Protein AF-A0A7X0NW91-F1 (afdb_monomer)

Solvent-accessible surface area (backbone atoms only — not comparable to full-atom values): 6228 Å² total; per-residue (Å²): 141,63,62,72,61,54,53,50,51,54,49,25,72,73,65,72,36,38,53,53,47,16,53,52,28,37,53,49,14,68,77,66,74,32,66,70,30,38,55,51,14,55,57,27,36,74,70,32,98,46,68,68,62,44,23,54,46,28,34,56,45,14,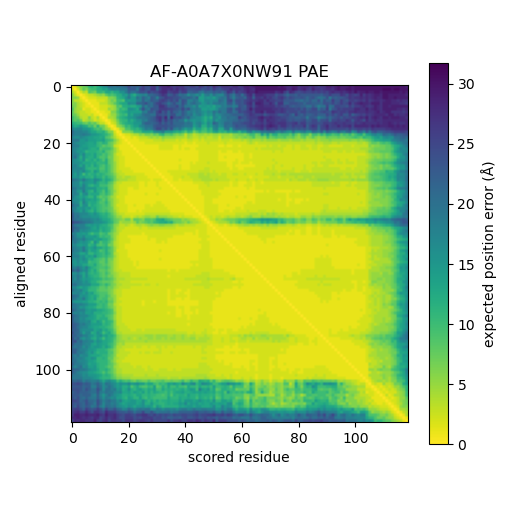53,52,31,37,77,69,70,38,26,79,69,10,40,64,30,14,48,51,15,18,58,44,20,57,76,70,68,37,55,77,56,18,55,51,23,48,53,52,29,48,76,42,43,48,66,62,52,55,50,62,71,68,50,78,78,87,128

Secondary structure (DSSP, 8-state):
--HHHHHHHHHHHHHT-HHHHHHHHHHHHHHTT-HHHHHHHHHHHTTS--HHHHHHHHHHHHHHHHHTT-HHHHHHHHHHHHHHHHHTT-HHHHHHHHHHHHHTTHHHHHHHHHSPPP-

Foldseek 3Di:
DCVVLVVQVVCCVVVVVLLSQLVSLLVCCVVVVDLVSLVSSLVSCVVDPDLLVNLVSLQSNLLSCVVVVVLVVSQVSLVSSLVSCVVVVVVVRNVSSVVSNVSSVVVVVVVVVPDDDDD

Nearest PDB structures (foldseek):
  4g2v-assembly1_A  TM=7.351E-01  e=9.810E-02  Mus musculus
  3ro2-assembly1_A  TM=6.574E-01  e=1.336E-01  Mus musculus
  3sf4-assembly3_C  TM=8.057E-01  e=2.891E-01  Homo sapiens
  4wng-assembly1_A  TM=7.399E-01  e=3.044E-01  Homo sapiens
  5a7d-assembly2_E  TM=6.624E-01  e=4.595E-01  Drosophila melanogaster

Radius of gyration: 16.67 Å; Cα contacts (8 Å, |Δi|>4): 129; chains: 1; bounding box: 36×49×43 Å

Structure (mmCIF, N/CA/C/O backbone):
data_AF-A0A7X0NW91-F1
#
_entry.id   AF-A0A7X0NW91-F1
#
loop_
_atom_site.group_PDB
_atom_site.id
_atom_site.type_symbol
_atom_site.label_atom_id
_atom_site.label_alt_id
_atom_site.label_comp_id
_atom_site.label_asym_id
_atom_site.label_entity_id
_atom_site.label_seq_id
_atom_site.pdbx_PDB_ins_code
_atom_site.Cartn_x
_atom_site.Cartn_y
_atom_site.Cartn_z
_atom_site.occupancy
_atom_site.B_iso_or_equiv
_atom_site.auth_seq_id
_atom_site.auth_comp_id
_atom_site.auth_asym_id
_atom_site.auth_atom_id
_atom_site.pdbx_PDB_model_num
ATOM 1 N N . MET A 1 1 ? 13.940 -25.139 1.581 1.00 46.62 1 MET A N 1
ATOM 2 C CA . MET A 1 1 ? 14.512 -24.064 2.427 1.00 46.62 1 MET A CA 1
ATOM 3 C C . MET A 1 1 ? 13.598 -22.831 2.429 1.00 46.62 1 MET A C 1
ATOM 5 O O . MET A 1 1 ? 13.957 -21.796 1.891 1.00 46.62 1 MET A O 1
ATOM 9 N N . LEU A 1 2 ? 12.407 -22.940 3.031 1.00 55.97 2 LEU A N 1
ATOM 10 C CA . LEU A 1 2 ? 11.484 -21.818 3.313 1.00 55.97 2 LEU A CA 1
ATOM 11 C C . LEU A 1 2 ? 11.192 -21.715 4.829 1.00 55.97 2 LEU A C 1
ATOM 13 O O . LEU A 1 2 ? 10.175 -21.172 5.248 1.00 55.97 2 LEU A O 1
ATOM 17 N N . GLU A 1 3 ? 12.099 -22.249 5.650 1.00 69.00 3 GLU A N 1
ATOM 18 C CA . GLU A 1 3 ? 11.996 -22.338 7.116 1.00 69.00 3 GLU A CA 1
ATOM 19 C C . GLU A 1 3 ? 11.654 -21.004 7.815 1.00 69.00 3 GLU A C 1
ATOM 21 O O . GLU A 1 3 ? 10.736 -20.988 8.633 1.00 69.00 3 GLU A O 1
ATOM 26 N N . PRO A 1 4 ? 12.269 -19.853 7.468 1.00 66.06 4 PRO A N 1
ATOM 27 C CA . PRO A 1 4 ? 12.014 -18.606 8.195 1.00 66.06 4 PRO A CA 1
ATOM 28 C C . PRO A 1 4 ? 10.585 -18.073 8.025 1.00 66.06 4 PRO A C 1
ATOM 30 O O . PRO A 1 4 ? 10.007 -17.531 8.966 1.00 66.06 4 PRO A O 1
ATOM 33 N N . LEU A 1 5 ? 10.000 -18.233 6.830 1.00 66.25 5 LEU A N 1
ATOM 34 C CA . LEU A 1 5 ? 8.641 -17.769 6.546 1.00 66.25 5 LEU A CA 1
ATOM 35 C C . LEU A 1 5 ? 7.603 -18.663 7.229 1.00 66.25 5 LEU A C 1
ATOM 37 O O . LEU A 1 5 ? 6.652 -18.146 7.808 1.00 66.25 5 LEU A O 1
ATOM 41 N N . ALA A 1 6 ? 7.820 -19.981 7.215 1.00 72.25 6 ALA A N 1
ATOM 42 C CA . ALA A 1 6 ? 6.943 -20.940 7.878 1.00 72.25 6 ALA A CA 1
ATOM 43 C C . ALA A 1 6 ? 6.939 -20.753 9.405 1.00 72.25 6 ALA A C 1
ATOM 45 O O . ALA A 1 6 ? 5.878 -20.770 10.028 1.00 72.25 6 ALA A O 1
ATOM 46 N N . LEU A 1 7 ? 8.107 -20.507 10.011 1.00 63.31 7 LEU A N 1
ATOM 47 C CA . LEU A 1 7 ? 8.227 -20.235 11.445 1.00 63.31 7 LEU A CA 1
ATOM 48 C C . LEU A 1 7 ? 7.531 -18.921 11.835 1.00 63.31 7 LEU A C 1
ATOM 50 O O . LEU A 1 7 ? 6.809 -18.877 12.831 1.00 63.31 7 LEU A O 1
ATOM 54 N N . PHE A 1 8 ? 7.697 -17.871 11.022 1.00 62.34 8 PHE A N 1
ATOM 55 C CA . PHE A 1 8 ? 7.006 -16.599 11.219 1.00 62.34 8 PHE A CA 1
ATOM 56 C C . PHE A 1 8 ? 5.487 -16.775 11.124 1.00 62.34 8 PHE A C 1
ATOM 58 O O . PHE A 1 8 ? 4.786 -16.390 12.052 1.00 62.34 8 PHE A O 1
ATOM 65 N N . GLN A 1 9 ? 4.979 -17.422 10.067 1.00 65.19 9 GLN A N 1
ATOM 66 C CA . GLN A 1 9 ? 3.546 -17.695 9.885 1.00 65.19 9 GLN A CA 1
ATOM 67 C C . GLN A 1 9 ? 2.951 -18.447 11.077 1.00 65.19 9 GLN A C 1
ATOM 69 O O . GLN A 1 9 ? 1.959 -18.002 11.652 1.00 65.19 9 GLN A O 1
ATOM 74 N N . ARG A 1 10 ? 3.616 -19.514 11.521 1.00 60.28 10 ARG A N 1
ATOM 75 C CA . ARG A 1 10 ? 3.182 -20.322 12.663 1.00 60.28 10 ARG A CA 1
ATOM 76 C C . ARG A 1 10 ? 3.178 -19.521 13.970 1.00 60.28 10 ARG A C 1
ATOM 78 O O . ARG A 1 10 ? 2.264 -19.670 14.773 1.00 60.28 10 ARG A O 1
ATOM 85 N N . TRP A 1 11 ? 4.142 -18.618 14.165 1.00 59.25 11 TRP A N 1
ATOM 86 C CA . TRP A 1 11 ? 4.123 -17.662 15.276 1.00 59.25 11 TRP A CA 1
ATOM 87 C C . TRP A 1 11 ? 2.953 -16.677 15.162 1.00 59.25 11 TRP A C 1
ATOM 89 O O . TRP A 1 11 ? 2.288 -16.439 16.163 1.00 59.25 11 TRP A O 1
ATOM 99 N N . THR A 1 12 ? 2.633 -16.153 13.971 1.00 57.78 12 THR A N 1
ATOM 100 C CA . THR A 1 12 ? 1.485 -15.241 13.772 1.00 57.78 12 THR A CA 1
ATOM 101 C C . THR A 1 12 ? 0.135 -15.910 14.039 1.00 57.78 12 THR A C 1
ATOM 103 O O . THR A 1 12 ? -0.739 -15.305 14.658 1.00 57.78 12 THR A O 1
ATOM 106 N N . GLU A 1 13 ? -0.012 -17.171 13.624 1.00 57.94 13 GLU A N 1
ATOM 107 C CA . GLU A 1 13 ? -1.216 -17.983 13.822 1.00 57.94 13 GLU A CA 1
ATOM 108 C C . GLU A 1 13 ? -1.419 -18.335 15.301 1.00 57.94 13 GLU A C 1
ATOM 110 O O . GLU A 1 13 ? -2.551 -18.348 15.778 1.00 57.94 13 GLU A O 1
ATOM 115 N N . LEU A 1 14 ? -0.327 -18.559 16.043 1.00 48.56 14 LEU A N 1
ATOM 116 C CA . LEU A 1 14 ? -0.358 -18.902 17.469 1.00 48.56 14 LEU A CA 1
ATOM 117 C C . LEU A 1 14 ? -0.418 -17.683 18.406 1.00 48.56 14 LEU A C 1
ATOM 119 O O . LEU A 1 14 ? -0.906 -17.808 19.525 1.00 48.56 14 LEU A O 1
ATOM 123 N N . SER A 1 15 ? 0.072 -16.513 17.984 1.00 52.69 15 SER A N 1
ATOM 124 C CA . SER A 1 15 ? 0.145 -15.301 18.825 1.00 52.69 15 SER A CA 1
ATOM 125 C C . SER A 1 15 ? -1.074 -14.381 18.715 1.00 52.69 15 SER A C 1
ATOM 127 O O . SER A 1 15 ? -1.137 -13.377 19.421 1.00 52.69 15 SER A O 1
ATOM 129 N N . GLY A 1 16 ? -2.030 -14.669 17.822 1.00 53.66 16 GLY A N 1
ATOM 130 C CA . GLY A 1 16 ? -3.151 -13.758 17.553 1.00 53.66 16 GLY A CA 1
ATOM 131 C C . GLY A 1 16 ? -2.713 -12.414 16.947 1.00 53.66 16 GLY A C 1
ATOM 132 O O . GLY A 1 16 ? -3.492 -11.464 16.893 1.00 53.66 16 GLY A O 1
ATOM 133 N N . ALA A 1 17 ? -1.467 -12.314 16.475 1.00 70.31 17 ALA A N 1
ATOM 134 C CA . ALA A 1 17 ? -0.893 -11.108 15.900 1.00 70.31 17 ALA A CA 1
ATOM 135 C C . ALA A 1 17 ? -1.381 -10.911 14.458 1.00 70.31 17 ALA A C 1
ATOM 137 O O . ALA A 1 17 ? -0.630 -11.102 13.499 1.00 70.31 17 ALA A O 1
ATOM 138 N N . ALA A 1 18 ? -2.643 -10.506 14.284 1.00 72.56 18 ALA A N 1
ATOM 139 C CA . ALA A 1 18 ? -3.227 -10.222 12.969 1.00 72.56 18 ALA A CA 1
ATOM 140 C C . ALA A 1 18 ? -2.363 -9.258 12.122 1.00 72.56 18 ALA A C 1
ATOM 142 O O . ALA A 1 18 ? -2.289 -9.401 10.900 1.00 72.56 18 ALA A O 1
ATOM 143 N N . TRP A 1 19 ? -1.619 -8.353 12.773 1.00 79.56 19 TRP A N 1
ATOM 144 C CA . TRP A 1 19 ? -0.631 -7.481 12.129 1.00 79.56 19 TRP A CA 1
ATOM 145 C C . TRP A 1 19 ? 0.474 -8.261 11.403 1.00 79.56 19 TRP A C 1
ATOM 147 O O . TRP A 1 19 ? 0.840 -7.932 10.276 1.00 79.56 19 TRP A O 1
ATOM 157 N N . ALA A 1 20 ? 0.993 -9.323 12.011 1.00 85.44 20 ALA A N 1
ATOM 158 C CA . ALA A 1 20 ? 2.085 -10.105 11.455 1.00 85.44 20 ALA A CA 1
ATOM 159 C C . ALA A 1 20 ? 1.597 -10.937 10.256 1.00 85.44 20 ALA A C 1
ATOM 161 O O . ALA A 1 20 ? 2.280 -11.018 9.231 1.00 85.44 20 ALA A O 1
ATOM 162 N N . GLY A 1 21 ? 0.362 -11.449 10.330 1.00 89.06 21 GLY A N 1
ATOM 163 C CA . GLY A 1 21 ? -0.315 -12.077 9.195 1.00 89.06 21 GLY A CA 1
ATOM 164 C C . GLY A 1 21 ? -0.503 -11.114 8.015 1.00 89.06 21 GLY A C 1
ATOM 165 O O . GLY A 1 21 ? -0.255 -11.488 6.867 1.00 89.06 21 GLY A O 1
ATOM 166 N N . ALA A 1 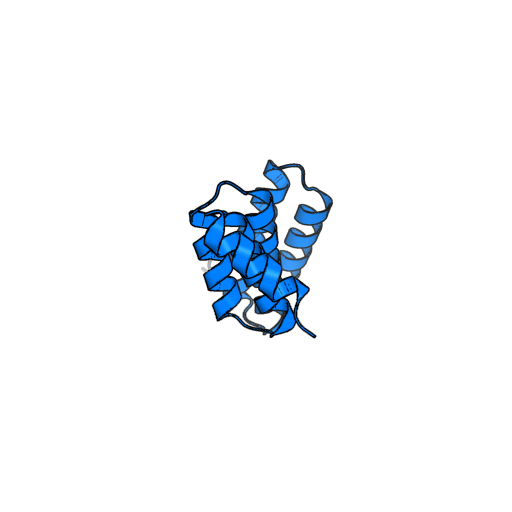22 ? -0.871 -9.855 8.279 1.00 92.25 22 ALA A N 1
ATOM 167 C CA . ALA A 1 22 ? -1.014 -8.835 7.240 1.00 92.25 22 ALA A CA 1
ATOM 168 C C . ALA A 1 22 ? 0.319 -8.548 6.522 1.00 92.25 22 ALA A C 1
ATOM 170 O O . ALA A 1 22 ? 0.374 -8.460 5.291 1.00 92.25 22 ALA A O 1
ATOM 171 N N . LEU A 1 23 ? 1.418 -8.463 7.280 1.00 92.94 23 LEU A N 1
ATOM 172 C CA . LEU A 1 23 ? 2.764 -8.294 6.728 1.00 92.94 23 LEU A CA 1
ATOM 173 C C . LEU A 1 23 ? 3.183 -9.495 5.874 1.00 92.94 23 LEU A C 1
ATOM 175 O O . LEU A 1 23 ? 3.649 -9.296 4.749 1.00 92.94 23 LEU A O 1
ATOM 179 N N . ALA A 1 24 ? 2.985 -10.720 6.373 1.00 92.25 24 ALA A N 1
ATOM 180 C CA . ALA A 1 24 ? 3.290 -11.945 5.635 1.00 92.25 24 ALA A CA 1
ATOM 181 C C . ALA A 1 24 ? 2.512 -12.014 4.313 1.00 92.25 24 ALA A C 1
ATOM 183 O O . ALA A 1 24 ? 3.101 -12.280 3.263 1.00 92.25 24 ALA A O 1
ATOM 184 N N . ALA A 1 25 ? 1.211 -11.710 4.345 1.00 94.56 25 ALA A N 1
ATOM 185 C CA . ALA A 1 25 ? 0.363 -11.689 3.159 1.00 94.56 25 ALA A CA 1
ATOM 186 C C . ALA A 1 25 ? 0.865 -10.675 2.116 1.00 94.56 25 ALA A C 1
ATOM 188 O O . ALA A 1 25 ? 1.004 -11.030 0.945 1.00 94.56 25 ALA A O 1
ATOM 189 N N . ARG A 1 26 ? 1.248 -9.456 2.527 1.00 96.62 26 ARG A N 1
ATOM 190 C CA . ARG A 1 26 ? 1.853 -8.461 1.623 1.00 96.62 26 ARG A CA 1
ATOM 191 C C . ARG A 1 26 ? 3.163 -8.958 1.010 1.00 96.62 26 ARG A C 1
ATOM 193 O O . ARG A 1 26 ? 3.355 -8.825 -0.197 1.00 96.62 26 ARG A O 1
ATOM 200 N N . CYS A 1 27 ? 4.076 -9.504 1.815 1.00 96.19 27 CYS A N 1
ATOM 201 C CA . CYS A 1 27 ? 5.345 -10.036 1.310 1.00 96.19 27 CYS A CA 1
ATOM 202 C C . CYS A 1 27 ? 5.097 -11.138 0.277 1.00 96.19 27 CYS A C 1
ATOM 204 O O . CYS A 1 27 ? 5.684 -11.131 -0.803 1.00 96.19 27 CYS A O 1
ATOM 206 N N . HIS A 1 28 ? 4.160 -12.037 0.566 1.00 94.75 28 HIS A N 1
ATOM 207 C CA . HIS A 1 28 ? 3.780 -13.097 -0.350 1.00 94.75 2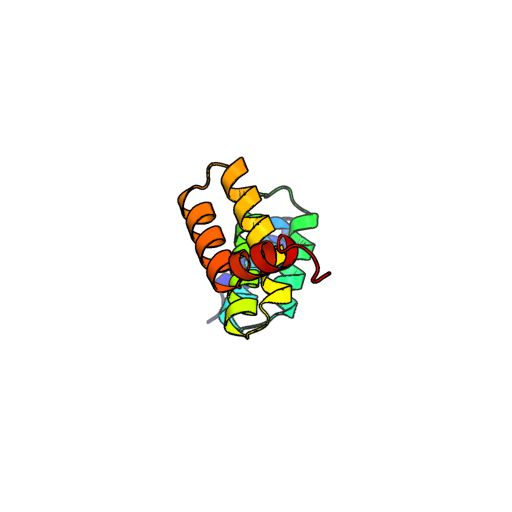8 HIS A CA 1
ATOM 208 C C . HIS A 1 28 ? 3.131 -12.547 -1.635 1.00 94.75 28 HIS A C 1
ATOM 210 O O . HIS A 1 28 ? 3.379 -13.080 -2.718 1.00 94.75 28 HIS A O 1
ATOM 216 N N . ALA A 1 29 ? 2.344 -11.472 -1.551 1.00 96.38 29 ALA A N 1
ATOM 217 C CA . ALA A 1 29 ? 1.793 -10.787 -2.719 1.00 96.38 29 ALA A CA 1
ATOM 218 C C . ALA A 1 29 ? 2.893 -10.222 -3.632 1.00 96.38 29 ALA A C 1
ATOM 220 O O . ALA A 1 29 ? 2.802 -10.355 -4.849 1.00 96.38 29 ALA A O 1
ATOM 221 N N . LEU A 1 30 ? 3.951 -9.646 -3.051 1.00 94.81 30 LEU A N 1
ATOM 222 C CA . LEU A 1 30 ? 5.095 -9.106 -3.792 1.00 94.81 30 LEU A CA 1
ATOM 223 C C . LEU A 1 30 ? 5.947 -10.200 -4.446 1.00 94.81 30 LEU A C 1
ATOM 225 O O . LEU A 1 30 ? 6.336 -10.049 -5.599 1.00 94.81 30 LEU A O 1
ATOM 229 N N . ILE A 1 31 ? 6.224 -11.292 -3.728 1.00 96.94 31 ILE A N 1
ATOM 230 C CA . ILE A 1 31 ? 7.069 -12.391 -4.224 1.00 96.94 31 ILE A CA 1
ATOM 231 C C . ILE A 1 31 ? 6.355 -13.190 -5.318 1.00 96.94 31 ILE A C 1
ATOM 233 O O . ILE A 1 31 ? 6.974 -13.588 -6.300 1.00 96.94 31 ILE A O 1
ATOM 237 N N . HIS A 1 32 ? 5.053 -13.424 -5.152 1.00 95.06 32 HIS A N 1
ATOM 238 C CA . HIS A 1 32 ? 4.272 -14.289 -6.040 1.00 95.06 32 HIS A CA 1
ATOM 239 C C . HIS A 1 32 ? 3.331 -13.517 -6.962 1.00 95.06 32 HIS A C 1
ATOM 241 O O . HIS A 1 32 ? 2.462 -14.118 -7.585 1.00 95.06 32 HIS A O 1
ATOM 247 N N . ASP A 1 33 ? 3.483 -12.194 -7.017 1.00 93.69 33 ASP A N 1
ATOM 248 C CA . ASP A 1 33 ? 2.763 -11.314 -7.933 1.00 93.69 33 ASP A CA 1
ATOM 249 C C . ASP A 1 33 ? 1.226 -11.487 -7.868 1.00 93.69 33 ASP A C 1
ATOM 251 O O . ASP A 1 33 ? 0.527 -11.528 -8.881 1.00 93.69 33 ASP A O 1
ATOM 255 N N . SER A 1 34 ? 0.704 -11.622 -6.643 1.00 95.50 34 SER A N 1
ATOM 256 C CA . SER A 1 34 ? -0.631 -12.158 -6.3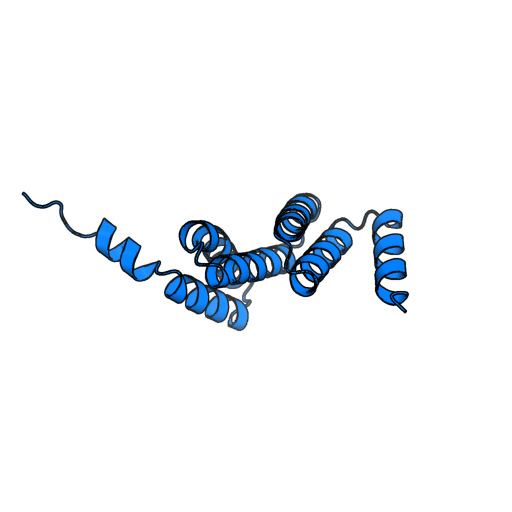44 1.00 95.50 34 SER A CA 1
ATOM 257 C C . SER A 1 34 ? -1.558 -11.106 -5.730 1.00 95.50 34 SER A C 1
ATOM 259 O O . SER A 1 34 ? -1.383 -10.693 -4.585 1.00 95.50 34 SER A O 1
ATOM 261 N N . GLU A 1 35 ? -2.589 -10.718 -6.482 1.00 97.12 35 GLU A N 1
ATOM 262 C CA . GLU A 1 35 ? -3.623 -9.763 -6.055 1.00 97.12 35 GLU A CA 1
ATOM 263 C C . GLU A 1 35 ? -4.400 -10.220 -4.827 1.00 97.12 35 GLU A C 1
ATOM 265 O O . GLU A 1 35 ? -4.564 -9.465 -3.874 1.00 97.12 35 GLU A O 1
ATOM 270 N N . GLU A 1 36 ? -4.832 -11.480 -4.830 1.00 97.56 36 GLU A N 1
ATOM 271 C CA . GLU A 1 36 ? -5.585 -12.087 -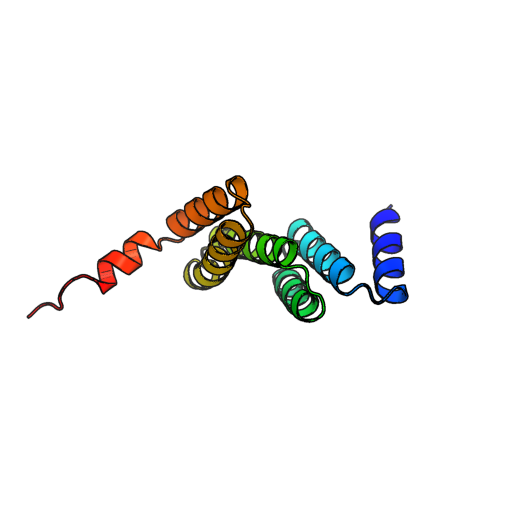3.734 1.00 97.56 36 GLU A CA 1
ATOM 272 C C . GLU A 1 36 ? -4.880 -11.878 -2.388 1.00 97.56 36 GLU A C 1
ATOM 274 O O . GLU A 1 36 ? -5.509 -11.570 -1.376 1.00 97.56 36 GLU A O 1
ATOM 279 N N . ARG A 1 37 ? -3.546 -11.959 -2.383 1.00 97.19 37 ARG A N 1
ATOM 280 C CA . ARG A 1 37 ? -2.747 -11.769 -1.174 1.00 97.19 37 ARG A CA 1
ATOM 281 C C . ARG A 1 37 ? -2.606 -10.313 -0.758 1.00 97.19 37 ARG A C 1
ATOM 283 O O . ARG A 1 37 ? -2.501 -10.055 0.440 1.00 97.19 37 ARG A O 1
ATOM 290 N N . PHE A 1 38 ? -2.663 -9.364 -1.692 1.00 97.81 38 PHE A N 1
ATOM 291 C CA . PHE A 1 38 ? -2.817 -7.954 -1.333 1.00 97.81 38 PHE A CA 1
ATOM 292 C C . PHE A 1 38 ? -4.164 -7.708 -0.660 1.00 97.81 38 PHE A C 1
ATOM 294 O O . PHE A 1 38 ? -4.199 -7.100 0.408 1.00 97.81 38 PHE A O 1
ATOM 301 N N . THR A 1 39 ? -5.254 -8.229 -1.225 1.00 97.00 39 THR A N 1
ATOM 302 C CA . THR A 1 39 ? -6.592 -8.108 -0.630 1.00 97.00 39 THR A CA 1
ATOM 303 C C . THR A 1 39 ? -6.630 -8.742 0.758 1.00 97.00 39 THR A C 1
ATOM 305 O O . THR A 1 39 ? -7.044 -8.095 1.719 1.00 97.00 39 THR A O 1
ATOM 308 N N . ARG A 1 40 ? -6.066 -9.948 0.911 1.00 95.38 40 ARG A N 1
ATOM 309 C CA . ARG A 1 40 ? -5.950 -10.616 2.213 1.00 95.38 40 ARG A CA 1
ATOM 310 C C . ARG A 1 40 ? -5.147 -9.798 3.224 1.00 95.38 40 ARG A C 1
ATOM 312 O O . ARG A 1 40 ? -5.546 -9.716 4.382 1.00 95.38 40 ARG A O 1
ATOM 319 N N . ALA A 1 41 ? -4.033 -9.194 2.808 1.00 95.25 41 ALA A N 1
ATOM 320 C CA . ALA A 1 41 ? -3.245 -8.323 3.676 1.00 95.25 41 ALA A CA 1
ATOM 321 C C . ALA A 1 41 ? -4.065 -7.118 4.161 1.00 95.25 41 ALA A C 1
ATOM 323 O O . ALA A 1 41 ? -4.027 -6.788 5.343 1.00 95.25 41 ALA A O 1
ATOM 324 N N . LEU A 1 42 ? -4.836 -6.486 3.269 1.00 95.62 42 LEU A N 1
ATOM 325 C CA . LEU A 1 42 ? -5.708 -5.363 3.619 1.00 95.62 42 LEU A CA 1
ATOM 326 C C . LEU A 1 42 ? -6.837 -5.766 4.571 1.00 95.62 42 LEU A C 1
ATOM 328 O O . LEU A 1 42 ? -7.149 -5.004 5.483 1.00 95.62 42 LEU A O 1
ATOM 332 N N . ASP A 1 43 ? -7.418 -6.952 4.404 1.00 93.94 43 ASP A N 1
ATOM 333 C CA . ASP A 1 43 ? -8.432 -7.456 5.332 1.00 93.94 43 ASP A CA 1
ATOM 334 C C . ASP A 1 43 ? -7.854 -7.743 6.718 1.00 93.94 43 ASP A C 1
ATOM 336 O O . ASP A 1 43 ? -8.482 -7.420 7.722 1.00 93.94 43 ASP A O 1
ATOM 340 N N . LEU A 1 44 ? -6.638 -8.287 6.790 1.00 92.12 44 LEU A N 1
ATOM 341 C CA . LEU A 1 44 ? -5.956 -8.534 8.061 1.00 92.12 44 LEU A CA 1
ATOM 342 C C . LEU A 1 44 ? -5.577 -7.236 8.786 1.00 92.12 44 LEU A C 1
ATOM 344 O O . LEU A 1 44 ? -5.670 -7.182 10.010 1.00 92.12 44 LEU A O 1
ATOM 348 N N . HIS A 1 45 ? -5.233 -6.169 8.057 1.00 91.75 45 HIS A N 1
ATOM 349 C CA . HIS A 1 45 ? -5.002 -4.845 8.656 1.00 91.75 45 HIS A CA 1
ATOM 350 C C . HIS A 1 45 ? -6.250 -4.253 9.318 1.00 91.75 45 HIS A C 1
ATOM 352 O O . HIS A 1 45 ? -6.113 -3.452 10.231 1.00 91.75 45 HIS A O 1
ATOM 358 N N . LYS A 1 46 ? -7.468 -4.660 8.934 1.00 89.12 46 LYS A N 1
ATOM 359 C CA . LYS A 1 46 ? -8.695 -4.218 9.630 1.00 89.12 46 LYS A CA 1
ATOM 360 C C . LYS A 1 46 ? -8.801 -4.781 11.049 1.00 89.12 46 LYS A C 1
ATOM 362 O O . LYS A 1 46 ? -9.580 -4.273 11.845 1.00 89.12 46 LYS A O 1
ATOM 367 N N . LEU A 1 47 ? -8.047 -5.838 11.346 1.00 86.06 47 LEU A N 1
ATOM 368 C CA . LEU A 1 47 ? -8.074 -6.540 12.626 1.00 86.06 47 LEU A CA 1
ATOM 369 C C . LEU A 1 47 ? -6.957 -6.079 13.578 1.00 86.06 47 LEU A C 1
ATOM 371 O O . LEU A 1 47 ? -6.866 -6.598 14.687 1.00 86.06 47 LEU A O 1
ATOM 375 N N . ALA A 1 48 ? -6.092 -5.144 13.164 1.00 76.88 48 ALA A N 1
ATOM 376 C CA . ALA A 1 48 ? -4.988 -4.646 13.981 1.00 76.88 48 ALA A CA 1
ATOM 377 C C . ALA A 1 48 ? -4.706 -3.157 13.728 1.00 76.88 48 ALA A C 1
ATOM 379 O O . ALA A 1 48 ? -4.562 -2.725 12.587 1.00 76.88 48 ALA A O 1
ATOM 380 N N . GLU A 1 49 ? -4.533 -2.371 14.791 1.00 77.31 49 GLU A N 1
ATOM 381 C CA . GLU A 1 49 ? -4.200 -0.946 14.683 1.00 77.31 49 GLU A CA 1
ATOM 382 C C . GLU A 1 49 ? -2.721 -0.739 14.329 1.00 77.31 49 GLU A C 1
ATOM 384 O O . GLU A 1 49 ? -1.883 -0.481 15.189 1.00 77.31 49 GLU A O 1
ATOM 389 N N . GLN A 1 50 ? -2.377 -0.873 13.047 1.00 87.31 50 GLN A N 1
ATOM 390 C CA . GLN A 1 50 ? -1.032 -0.611 12.517 1.00 87.31 50 GLN A CA 1
ATOM 391 C C . GLN A 1 50 ? -1.111 0.297 11.279 1.00 87.31 50 GLN A C 1
ATOM 393 O O . GLN A 1 50 ? -0.820 -0.136 10.158 1.00 87.31 50 GLN A O 1
ATOM 398 N N . PRO A 1 51 ? -1.496 1.577 11.449 1.00 90.88 51 PRO A N 1
ATOM 399 C CA . PRO A 1 51 ? -1.832 2.467 10.334 1.00 90.88 51 PRO A CA 1
ATOM 400 C C . PRO A 1 51 ? -0.658 2.692 9.372 1.00 90.88 51 PRO A C 1
ATOM 402 O O . PRO A 1 51 ? -0.858 2.826 8.164 1.00 90.88 51 PRO A O 1
ATOM 405 N N . TYR A 1 52 ? 0.578 2.664 9.878 1.00 93.00 52 TYR A N 1
ATOM 406 C CA . TYR A 1 52 ? 1.775 2.781 9.047 1.00 93.00 52 TYR A CA 1
ATOM 407 C C . TYR A 1 52 ? 1.970 1.565 8.126 1.00 93.00 52 TYR A C 1
ATOM 409 O O . TYR A 1 52 ? 2.224 1.710 6.930 1.00 93.00 52 TYR A O 1
ATOM 417 N N . GLU A 1 53 ? 1.806 0.346 8.645 1.00 94.12 53 GLU A N 1
ATOM 418 C CA . GLU A 1 53 ? 1.969 -0.877 7.849 1.00 94.12 53 GLU A CA 1
ATOM 419 C C . GLU A 1 53 ? 0.785 -1.131 6.909 1.00 94.12 53 GLU A C 1
ATOM 421 O O . GLU A 1 53 ? 0.971 -1.616 5.783 1.00 94.12 53 GLU A O 1
ATOM 426 N N . GLN A 1 54 ? -0.418 -0.715 7.308 1.00 96.38 54 GLN A N 1
ATOM 427 C CA . GLN A 1 54 ? -1.561 -0.641 6.408 1.00 96.38 54 GLN A CA 1
ATOM 428 C C . GLN A 1 54 ? -1.254 0.297 5.231 1.00 96.38 54 GLN A C 1
ATOM 430 O O . GLN A 1 54 ? -1.398 -0.107 4.074 1.00 96.38 54 GLN A O 1
ATOM 435 N N . ALA A 1 55 ? -0.743 1.508 5.488 1.00 97.69 55 ALA A N 1
ATOM 436 C CA . ALA A 1 55 ? -0.372 2.460 4.438 1.00 97.69 55 ALA A CA 1
ATOM 437 C C . ALA A 1 55 ? 0.680 1.885 3.472 1.00 97.69 55 ALA A C 1
ATOM 439 O O . ALA A 1 55 ? 0.534 2.006 2.254 1.00 97.69 55 ALA A O 1
ATOM 440 N N . ARG A 1 56 ? 1.692 1.165 3.980 1.00 97.69 56 ARG A N 1
ATOM 441 C CA . ARG A 1 56 ? 2.679 0.479 3.124 1.00 97.69 56 ARG A CA 1
ATOM 442 C C . ARG A 1 56 ? 2.065 -0.636 2.274 1.00 97.69 56 ARG A C 1
ATOM 444 O O . ARG A 1 56 ? 2.567 -0.911 1.185 1.00 97.69 56 ARG A O 1
ATOM 451 N N . THR A 1 57 ? 1.008 -1.286 2.752 1.00 98.31 57 THR A N 1
ATOM 452 C CA . THR A 1 57 ? 0.275 -2.310 1.988 1.00 98.31 57 THR A CA 1
ATOM 453 C C . THR A 1 57 ? -0.540 -1.676 0.868 1.00 98.31 57 THR A C 1
ATOM 455 O O . THR A 1 57 ? -0.457 -2.132 -0.272 1.00 98.31 57 THR A O 1
ATOM 458 N N . HIS A 1 58 ? -1.237 -0.573 1.154 1.00 98.56 58 HIS A N 1
ATOM 459 C CA . HIS A 1 58 ? -1.919 0.226 0.136 1.00 98.56 58 HIS A CA 1
ATOM 460 C C . HIS A 1 58 ? -0.952 0.747 -0.937 1.00 98.56 58 HIS A C 1
ATOM 462 O O . HIS A 1 58 ? -1.243 0.612 -2.124 1.00 98.56 58 HIS A O 1
ATOM 468 N N . LEU A 1 59 ? 0.216 1.272 -0.549 1.00 98.69 59 LEU A N 1
ATOM 469 C CA . LEU A 1 59 ? 1.227 1.733 -1.503 1.00 98.69 59 LEU A CA 1
ATOM 470 C C . LEU A 1 59 ? 1.682 0.596 -2.428 1.00 98.69 59 LEU A C 1
ATOM 472 O O . LEU A 1 59 ? 1.610 0.726 -3.647 1.00 98.69 59 LEU A O 1
ATOM 476 N N . ALA A 1 60 ? 2.088 -0.540 -1.854 1.00 98.62 60 ALA A N 1
ATOM 477 C CA . ALA A 1 60 ? 2.561 -1.689 -2.622 1.00 98.62 60 ALA A CA 1
ATOM 478 C C . ALA A 1 60 ? 1.495 -2.226 -3.593 1.00 98.62 60 ALA A C 1
ATOM 480 O O . ALA A 1 60 ? 1.807 -2.537 -4.746 1.00 98.62 60 ALA A O 1
ATOM 481 N N . TYR A 1 61 ? 0.237 -2.294 -3.149 1.00 98.69 61 TYR A N 1
ATOM 482 C CA . TYR A 1 61 ? -0.857 -2.763 -3.989 1.00 98.69 61 TYR A CA 1
ATOM 483 C C . TYR A 1 61 ? -1.198 -1.768 -5.109 1.00 98.69 61 TYR A C 1
ATOM 485 O O . TYR A 1 61 ? -1.355 -2.157 -6.267 1.00 98.69 61 TYR A O 1
ATOM 493 N N . GLY A 1 62 ? -1.224 -0.469 -4.801 1.00 98.56 62 GLY A N 1
ATOM 494 C CA . GLY A 1 62 ? -1.425 0.588 -5.790 1.00 98.56 62 GLY A CA 1
ATOM 495 C C . GLY A 1 62 ? -0.345 0.595 -6.877 1.00 98.56 62 GLY A C 1
ATOM 496 O O . GLY A 1 62 ? -0.659 0.649 -8.068 1.00 98.56 62 GLY A O 1
ATOM 497 N N . GLU A 1 63 ? 0.926 0.454 -6.493 1.00 98.44 63 GLU A N 1
ATOM 498 C CA . GLU A 1 63 ? 2.048 0.319 -7.431 1.00 98.44 63 GLU A CA 1
ATOM 499 C C . GLU A 1 63 ? 1.900 -0.915 -8.333 1.00 98.44 63 GLU A C 1
ATOM 501 O O . GLU A 1 63 ? 2.134 -0.854 -9.546 1.00 98.44 63 GLU A O 1
ATOM 506 N N . TRP A 1 64 ? 1.496 -2.045 -7.747 1.00 98.38 64 TRP A N 1
ATOM 507 C CA . TRP A 1 64 ? 1.263 -3.299 -8.457 1.00 98.38 64 TRP A CA 1
ATOM 508 C C . TRP A 1 64 ? 0.138 -3.170 -9.498 1.00 98.38 64 TRP A C 1
ATOM 510 O O . TRP A 1 64 ? 0.340 -3.519 -10.667 1.00 98.38 64 TRP A O 1
ATOM 520 N N . LEU A 1 65 ? -0.999 -2.574 -9.120 1.00 98.44 65 LEU A N 1
ATOM 521 C CA . LEU A 1 65 ? -2.123 -2.281 -10.019 1.00 98.44 65 LEU A CA 1
ATOM 522 C C . LEU A 1 65 ? -1.703 -1.334 -11.149 1.00 98.44 65 LEU A C 1
ATOM 524 O O . LEU A 1 65 ? -2.016 -1.562 -12.322 1.00 98.44 65 LEU A O 1
ATOM 528 N N . ARG A 1 66 ? -0.933 -0.286 -10.824 1.00 97.00 66 ARG A N 1
ATOM 529 C CA . ARG A 1 66 ? -0.417 0.670 -11.811 1.00 97.00 66 ARG A CA 1
ATOM 530 C C . ARG A 1 66 ? 0.472 -0.021 -12.843 1.00 97.00 66 ARG A C 1
ATOM 532 O O . ARG A 1 66 ? 0.289 0.213 -14.039 1.00 97.00 66 ARG A O 1
ATOM 539 N N . ARG A 1 67 ? 1.414 -0.874 -12.409 1.00 96.25 67 ARG A N 1
ATOM 540 C CA . ARG A 1 67 ? 2.285 -1.655 -13.315 1.00 96.25 67 ARG A CA 1
ATOM 541 C C . ARG A 1 67 ? 1.474 -2.538 -14.269 1.00 96.25 67 ARG A C 1
ATOM 543 O O . ARG A 1 67 ? 1.856 -2.689 -15.423 1.00 96.25 67 ARG A O 1
ATOM 550 N N . ARG A 1 68 ? 0.301 -3.003 -13.835 1.00 97.12 68 ARG A N 1
ATOM 551 C CA . ARG A 1 68 ? -0.677 -3.762 -14.634 1.00 97.12 68 ARG A CA 1
ATOM 552 C C . ARG A 1 68 ? -1.642 -2.911 -15.456 1.00 97.12 68 ARG A C 1
ATOM 554 O O . ARG A 1 68 ? -2.642 -3.417 -15.948 1.00 97.12 68 ARG A O 1
ATOM 561 N N . ARG A 1 69 ? -1.369 -1.611 -15.607 1.00 96.19 69 ARG A N 1
ATOM 562 C CA . ARG A 1 69 ? -2.206 -0.648 -16.349 1.00 96.19 69 ARG A CA 1
ATOM 563 C C . ARG A 1 69 ? -3.609 -0.440 -15.750 1.00 96.19 69 ARG A C 1
ATOM 565 O O . ARG A 1 69 ? -4.396 0.308 -16.326 1.00 96.19 69 ARG A O 1
ATOM 572 N N . ARG A 1 70 ? -3.895 -0.963 -14.552 1.00 97.50 70 ARG A N 1
ATOM 573 C CA . ARG A 1 70 ? -5.158 -0.791 -13.806 1.00 97.50 70 ARG A CA 1
ATOM 574 C C . ARG A 1 70 ? -5.158 0.509 -13.000 1.00 97.50 70 ARG A C 1
ATOM 576 O O . ARG A 1 70 ? -5.344 0.542 -11.788 1.00 97.50 70 ARG A O 1
ATOM 583 N N . LYS A 1 71 ? -4.915 1.629 -13.692 1.00 96.25 71 LYS A N 1
ATOM 584 C CA . LYS A 1 71 ? -4.738 2.956 -13.071 1.00 96.25 71 LYS A CA 1
ATOM 585 C C . LYS A 1 71 ? -5.956 3.407 -12.259 1.00 96.25 71 LYS A C 1
ATOM 587 O O . LYS A 1 71 ? -5.789 4.084 -11.252 1.00 96.25 71 LYS A O 1
ATOM 592 N N . ALA A 1 72 ? -7.167 3.044 -12.689 1.00 96.56 72 ALA A N 1
ATOM 593 C CA . ALA A 1 72 ? -8.397 3.387 -11.975 1.00 96.56 72 ALA A CA 1
ATOM 594 C C . ALA A 1 72 ? -8.467 2.797 -10.574 1.00 96.56 72 ALA A C 1
ATOM 596 O O . ALA A 1 72 ? -8.813 3.513 -9.639 1.00 96.56 72 ALA A O 1
ATOM 597 N N . GLU A 1 73 ? -8.054 1.546 -10.447 1.00 97.88 73 GLU A N 1
ATOM 598 C CA . GLU A 1 73 ? -8.066 0.803 -9.194 1.00 97.88 73 GLU A CA 1
ATOM 599 C C . GLU A 1 73 ? -6.849 1.152 -8.333 1.00 97.88 73 GLU A C 1
ATOM 601 O O . GLU A 1 73 ?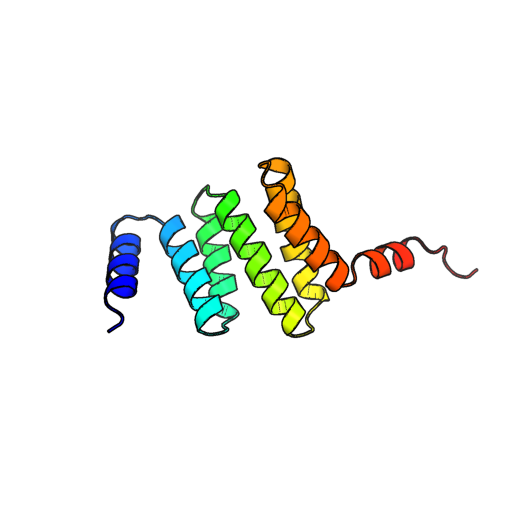 -6.952 1.203 -7.115 1.00 97.88 73 GLU A O 1
ATOM 606 N N . ALA A 1 74 ? -5.709 1.495 -8.946 1.00 98.19 74 ALA A N 1
ATOM 607 C CA . ALA A 1 74 ? -4.515 1.932 -8.220 1.00 98.19 74 ALA A CA 1
ATOM 608 C C . ALA A 1 74 ? -4.743 3.220 -7.408 1.00 98.19 74 ALA A C 1
ATOM 610 O O . ALA A 1 74 ? -4.315 3.323 -6.259 1.00 98.19 74 ALA A O 1
ATOM 611 N N . ARG A 1 75 ? -5.421 4.210 -8.004 1.00 98.12 75 ARG A N 1
ATOM 612 C CA . ARG A 1 75 ? -5.629 5.553 -7.433 1.00 98.12 75 ARG A CA 1
ATOM 613 C C . ARG A 1 75 ? -6.157 5.575 -5.991 1.00 98.12 75 ARG A C 1
ATOM 615 O O . ARG A 1 75 ? -5.525 6.244 -5.176 1.00 98.12 75 ARG A O 1
ATOM 622 N N . PRO A 1 76 ? -7.267 4.897 -5.634 1.00 98.19 76 PRO A N 1
ATOM 623 C CA . PRO A 1 76 ? -7.760 4.907 -4.257 1.00 98.19 76 PRO A CA 1
ATOM 624 C C . PRO A 1 76 ? -6.747 4.334 -3.256 1.00 98.19 76 PRO A C 1
ATOM 626 O O . PRO A 1 76 ? -6.603 4.885 -2.168 1.00 98.19 76 PRO A O 1
ATOM 629 N N . HIS A 1 77 ? -5.989 3.292 -3.620 1.00 98.50 77 HIS A N 1
ATOM 630 C CA . HIS A 1 77 ? -4.942 2.761 -2.743 1.00 98.50 77 HIS A CA 1
ATOM 631 C C . HIS A 1 77 ? -3.774 3.741 -2.581 1.00 98.50 77 HIS A C 1
ATOM 633 O O . HIS A 1 77 ? -3.319 3.968 -1.463 1.00 98.50 77 HIS A O 1
ATOM 639 N N . LEU A 1 78 ? -3.327 4.368 -3.671 1.00 98.56 78 LEU A N 1
ATOM 640 C CA . LEU A 1 78 ? -2.235 5.343 -3.642 1.00 98.56 78 LEU A CA 1
ATOM 641 C C . LEU A 1 78 ? -2.606 6.611 -2.856 1.00 98.56 78 LEU A C 1
ATOM 643 O O . LEU A 1 78 ? -1.789 7.077 -2.067 1.00 98.56 78 LEU A O 1
ATOM 647 N N . ARG A 1 79 ? -3.845 7.113 -2.987 1.00 98.31 79 ARG A N 1
ATOM 648 C CA . ARG A 1 79 ? -4.367 8.212 -2.151 1.00 98.31 79 ARG A CA 1
ATOM 649 C C . ARG A 1 79 ? -4.381 7.852 -0.676 1.00 98.31 79 ARG A C 1
ATOM 651 O O . ARG A 1 79 ? -3.835 8.592 0.130 1.00 98.31 79 ARG A O 1
ATOM 658 N N . HIS A 1 80 ? -4.943 6.692 -0.333 1.00 98.19 80 HIS A N 1
ATOM 659 C CA . HIS A 1 80 ? -4.991 6.248 1.057 1.00 98.19 80 HIS A CA 1
ATOM 660 C C . HIS A 1 80 ? -3.586 6.160 1.668 1.00 98.19 80 HIS A C 1
ATOM 662 O O . HIS A 1 80 ? -3.370 6.586 2.800 1.00 98.19 80 HIS A O 1
ATOM 668 N N . ALA A 1 81 ? -2.617 5.621 0.921 1.00 98.50 81 ALA A N 1
ATOM 669 C CA . ALA A 1 81 ? -1.229 5.570 1.362 1.00 98.50 81 ALA A CA 1
ATOM 670 C C . ALA A 1 81 ? -0.637 6.974 1.555 1.00 98.50 81 ALA A C 1
ATOM 672 O O . ALA A 1 81 ? -0.065 7.238 2.609 1.00 98.50 81 ALA A O 1
ATOM 673 N N . GLN A 1 82 ? -0.802 7.868 0.575 1.00 98.50 82 GLN A N 1
ATOM 674 C CA . GLN A 1 82 ? -0.314 9.246 0.646 1.00 98.50 82 GLN A CA 1
ATOM 675 C C . GLN A 1 82 ? -0.864 9.970 1.881 1.00 98.50 82 GLN A C 1
ATOM 677 O O . GLN A 1 82 ? -0.087 10.408 2.725 1.00 98.50 82 GLN A O 1
ATOM 682 N N . GLU A 1 83 ? -2.188 10.024 2.026 1.00 98.00 83 GLU A N 1
ATOM 683 C CA . GLU A 1 83 ? -2.861 10.711 3.133 1.00 98.00 83 GLU A CA 1
ATOM 684 C C . GLU A 1 83 ? -2.455 10.127 4.495 1.00 98.00 83 GLU A C 1
ATOM 686 O O . GLU A 1 83 ? -2.272 10.857 5.469 1.00 98.00 83 GLU A O 1
ATOM 691 N N . ALA A 1 84 ? -2.297 8.802 4.589 1.00 97.50 84 ALA A N 1
ATOM 692 C CA . ALA A 1 84 ? -1.845 8.161 5.818 1.00 97.50 84 ALA A CA 1
ATOM 693 C C . ALA A 1 84 ? -0.397 8.540 6.158 1.00 97.50 84 ALA A C 1
ATOM 695 O O . ALA A 1 84 ? -0.114 8.876 7.306 1.00 97.50 84 ALA A O 1
ATOM 696 N N . PHE A 1 85 ? 0.517 8.532 5.184 1.00 98.06 85 PHE A N 1
ATOM 697 C CA . PHE A 1 85 ? 1.906 8.918 5.429 1.00 98.06 85 PHE A CA 1
ATOM 698 C C . PHE A 1 85 ? 2.059 10.406 5.749 1.00 98.06 85 PHE A C 1
ATOM 700 O O . PHE A 1 85 ? 2.880 10.738 6.600 1.00 98.06 85 PHE A O 1
ATOM 707 N N . GLU A 1 86 ? 1.258 11.285 5.146 1.00 97.75 86 GLU A N 1
ATOM 708 C CA . GLU A 1 86 ? 1.209 12.708 5.501 1.00 97.75 86 GLU A CA 1
ATOM 709 C C . GLU A 1 86 ? 0.797 12.896 6.967 1.00 97.75 86 GLU A C 1
ATOM 711 O O . GLU A 1 86 ? 1.505 13.566 7.720 1.00 97.75 86 GLU A O 1
ATOM 716 N N . ARG A 1 87 ? -0.283 12.232 7.409 1.00 97.44 87 ARG A N 1
ATOM 717 C CA . ARG A 1 87 ? -0.735 12.285 8.813 1.00 97.44 87 ARG A CA 1
ATOM 718 C C . ARG A 1 87 ? 0.277 11.700 9.798 1.00 97.44 87 ARG A C 1
ATOM 720 O O . ARG A 1 87 ? 0.404 12.201 10.908 1.00 97.44 87 ARG A O 1
ATOM 727 N N . LEU A 1 88 ? 0.978 10.635 9.408 1.00 94.75 88 LEU A N 1
ATOM 728 C CA . LEU A 1 88 ? 1.942 9.927 10.258 1.00 94.75 88 LEU A CA 1
ATOM 729 C C . LEU A 1 88 ? 3.359 10.531 10.210 1.00 94.75 88 LEU A C 1
ATOM 731 O O . LEU A 1 88 ? 4.267 9.991 10.837 1.00 94.75 88 LEU A O 1
ATOM 735 N N . GLY A 1 89 ? 3.587 11.604 9.443 1.00 94.31 89 GLY A N 1
ATOM 736 C CA . GLY A 1 89 ? 4.910 12.224 9.286 1.00 94.31 89 GLY A CA 1
ATOM 737 C C . GLY A 1 89 ? 5.906 11.412 8.439 1.00 94.31 89 GLY A C 1
ATOM 738 O O . GLY A 1 89 ? 7.100 11.707 8.421 1.00 94.31 89 GLY A O 1
ATOM 739 N N . GLY A 1 90 ? 5.440 10.399 7.704 1.00 94.06 90 GLY A N 1
ATOM 740 C CA . GLY A 1 90 ? 6.243 9.525 6.846 1.00 94.06 90 GLY A CA 1
ATOM 741 C C . GLY A 1 90 ? 6.610 10.158 5.503 1.00 94.06 90 GLY A C 1
ATOM 742 O O . GLY A 1 90 ? 6.298 9.587 4.460 1.00 94.06 90 GLY A O 1
ATOM 743 N N . ARG A 1 91 ? 7.268 11.323 5.508 1.00 94.00 91 ARG A N 1
ATOM 744 C CA . ARG A 1 91 ? 7.484 12.155 4.307 1.00 94.00 91 ARG A CA 1
ATOM 745 C C . ARG A 1 91 ? 8.056 11.412 3.086 1.00 94.00 91 ARG A C 1
ATOM 747 O O . ARG A 1 91 ? 7.436 11.506 2.032 1.00 94.00 91 ARG A O 1
ATOM 754 N N . PRO A 1 92 ? 9.124 10.593 3.197 1.00 97.25 92 PRO A N 1
ATOM 755 C CA . PRO A 1 92 ? 9.655 9.877 2.031 1.00 97.25 92 PRO A CA 1
ATOM 756 C C . PRO A 1 92 ? 8.634 8.929 1.386 1.00 97.25 92 PRO A C 1
ATOM 758 O O . PRO A 1 92 ? 8.643 8.707 0.176 1.00 97.25 92 PRO A O 1
ATOM 761 N N . TRP A 1 93 ? 7.733 8.367 2.193 1.00 97.06 93 TRP A N 1
ATOM 762 C CA . TRP A 1 93 ? 6.677 7.484 1.712 1.00 97.06 93 TRP A CA 1
ATOM 763 C C . TRP A 1 93 ? 5.488 8.251 1.137 1.00 97.06 93 TRP A C 1
ATOM 765 O O . TRP A 1 93 ? 4.913 7.798 0.147 1.00 97.06 93 TRP A O 1
ATOM 775 N N . ALA A 1 94 ? 5.153 9.410 1.707 1.00 97.94 94 ALA A N 1
ATOM 776 C CA . ALA A 1 94 ? 4.157 10.317 1.143 1.00 97.94 94 ALA A CA 1
ATOM 777 C C . ALA A 1 94 ? 4.584 10.802 -0.251 1.00 97.94 94 ALA A C 1
ATOM 779 O O . ALA A 1 94 ? 3.817 10.676 -1.205 1.00 97.94 9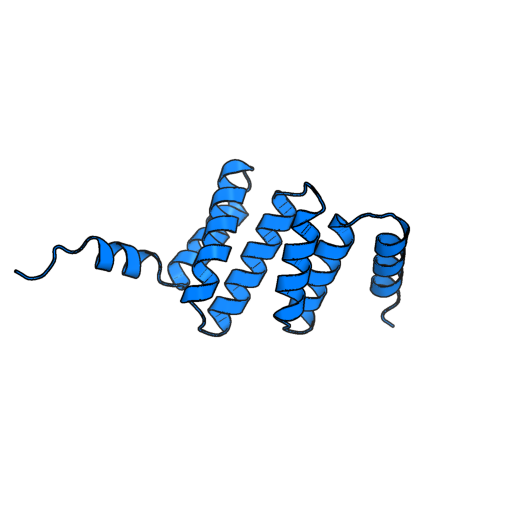4 ALA A O 1
ATOM 780 N N . ASP A 1 95 ? 5.837 11.244 -0.395 1.00 97.75 95 ASP A N 1
ATOM 781 C CA . ASP A 1 95 ? 6.392 11.713 -1.669 1.00 97.75 95 ASP A CA 1
ATOM 782 C C . ASP A 1 95 ? 6.377 10.597 -2.728 1.00 97.75 95 ASP A C 1
ATOM 784 O O . ASP A 1 95 ? 5.977 10.807 -3.877 1.00 97.75 95 ASP A O 1
ATOM 788 N N . ARG A 1 96 ? 6.733 9.368 -2.328 1.00 98.00 96 ARG A N 1
ATOM 789 C CA . ARG A 1 96 ? 6.639 8.189 -3.198 1.00 98.00 96 ARG A CA 1
ATOM 790 C C . ARG A 1 96 ? 5.198 7.902 -3.623 1.00 98.00 96 ARG A C 1
ATOM 792 O O . ARG A 1 96 ? 4.951 7.692 -4.809 1.00 98.00 96 ARG A O 1
ATOM 799 N N . ALA A 1 97 ? 4.246 7.903 -2.690 1.00 98.12 97 ALA A N 1
ATOM 800 C CA . ALA A 1 97 ? 2.835 7.676 -2.998 1.00 98.12 97 ALA A CA 1
ATOM 801 C C . ALA A 1 97 ? 2.274 8.751 -3.949 1.00 98.12 97 ALA A C 1
ATOM 803 O O . ALA A 1 97 ? 1.551 8.417 -4.889 1.00 98.12 97 ALA A O 1
ATOM 804 N N . ALA A 1 98 ? 2.669 10.015 -3.773 1.00 97.12 98 ALA A N 1
ATOM 805 C CA . ALA A 1 98 ? 2.288 11.116 -4.654 1.00 97.12 98 ALA A CA 1
ATOM 806 C C . ALA A 1 98 ? 2.853 10.950 -6.078 1.00 97.12 98 ALA A C 1
ATOM 808 O O . ALA A 1 98 ? 2.130 11.133 -7.064 1.00 97.12 98 ALA A O 1
ATOM 809 N N . ALA A 1 99 ? 4.120 10.545 -6.211 1.00 97.38 99 ALA A N 1
ATOM 810 C CA . ALA A 1 99 ? 4.731 10.257 -7.510 1.00 97.38 99 ALA A CA 1
ATOM 811 C C . ALA A 1 99 ? 4.001 9.116 -8.242 1.00 97.38 99 ALA A C 1
ATOM 813 O O . ALA A 1 99 ? 3.682 9.218 -9.430 1.00 97.38 99 ALA A O 1
ATOM 814 N N . GLU A 1 100 ? 3.666 8.051 -7.516 1.00 97.62 100 GLU A N 1
ATOM 815 C CA . GLU A 1 100 ? 2.892 6.922 -8.029 1.00 97.62 100 GLU A CA 1
ATOM 816 C C . GLU A 1 100 ? 1.476 7.332 -8.461 1.00 97.62 100 GLU A C 1
ATOM 818 O O . GLU A 1 100 ? 1.004 6.937 -9.534 1.00 97.62 100 GLU A O 1
ATOM 823 N N . LEU A 1 101 ? 0.806 8.171 -7.667 1.00 95.44 101 LEU A N 1
ATOM 824 C CA . LEU A 1 101 ? -0.532 8.684 -7.957 1.00 95.44 101 LEU A CA 1
ATOM 825 C C . LEU A 1 101 ? -0.536 9.582 -9.208 1.00 95.44 101 LEU A C 1
ATOM 827 O O . LEU A 1 101 ? -1.424 9.471 -10.062 1.00 95.44 101 LEU A O 1
ATOM 831 N N . SER A 1 102 ? 0.500 10.407 -9.372 1.00 94.50 102 SER A N 1
ATOM 832 C CA . SER A 1 102 ? 0.734 11.190 -10.589 1.00 94.50 102 SER A CA 1
ATOM 833 C C . SER A 1 102 ? 0.936 10.284 -11.812 1.00 94.50 102 SER A C 1
ATOM 835 O O . SER A 1 102 ? 0.262 10.455 -12.832 1.00 94.50 102 SER A O 1
ATOM 837 N N . ALA A 1 103 ? 1.755 9.232 -11.694 1.00 92.88 103 ALA A N 1
ATOM 838 C CA 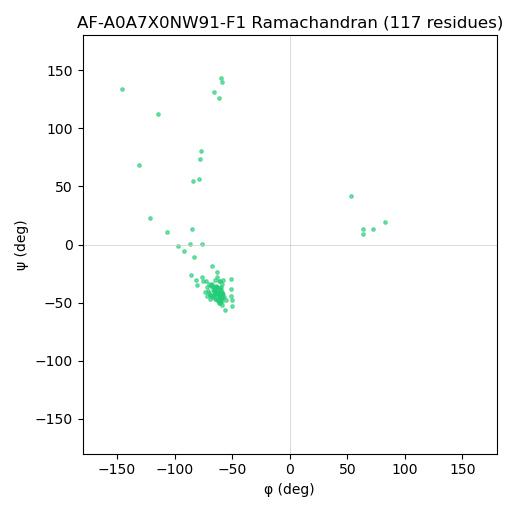. ALA A 1 103 ? 1.951 8.234 -12.751 1.00 92.88 103 ALA A CA 1
ATOM 839 C C . ALA A 1 103 ? 0.662 7.444 -13.089 1.00 92.88 103 ALA A C 1
ATOM 841 O O . ALA A 1 103 ? 0.449 7.013 -14.234 1.00 92.88 103 ALA A O 1
ATOM 842 N N . ALA A 1 104 ? -0.247 7.297 -12.120 1.00 92.81 104 ALA A N 1
ATOM 843 C CA . ALA A 1 104 ? -1.594 6.756 -12.312 1.00 92.81 104 ALA A CA 1
ATOM 844 C C . ALA A 1 104 ? -2.577 7.750 -12.978 1.00 92.81 104 ALA A C 1
ATOM 846 O O . ALA A 1 104 ? -3.729 7.396 -13.253 1.00 92.81 104 ALA A O 1
ATOM 847 N N . GLY A 1 105 ? -2.125 8.960 -13.321 1.00 88.75 105 GLY A N 1
ATOM 848 C CA . GLY A 1 105 ? -2.863 9.943 -14.114 1.00 88.75 105 GLY A CA 1
ATOM 849 C C . GLY A 1 105 ? -3.861 10.789 -13.325 1.00 88.75 105 GLY A C 1
ATOM 850 O O . GLY A 1 105 ? -4.767 11.355 -13.935 1.00 88.75 105 GLY A O 1
ATOM 851 N N . GLU A 1 106 ? -3.723 10.882 -11.999 1.00 83.00 106 GLU A N 1
ATOM 852 C CA . GLU A 1 106 ? -4.649 11.644 -11.148 1.00 83.00 106 GLU A CA 1
ATOM 853 C C . GLU A 1 106 ? -4.758 13.119 -11.566 1.00 83.00 106 GLU A C 1
ATOM 855 O O . GLU A 1 106 ? -5.858 13.633 -11.750 1.00 83.00 106 GLU A O 1
ATOM 860 N N . ALA A 1 107 ? -3.628 13.781 -11.831 1.00 76.12 107 ALA A N 1
ATOM 861 C CA . ALA A 1 107 ? -3.609 15.191 -12.229 1.00 76.12 107 ALA A CA 1
ATOM 862 C C . ALA A 1 107 ? -4.397 15.462 -13.528 1.00 76.12 107 ALA A C 1
ATOM 864 O O . ALA A 1 107 ? -5.072 16.486 -13.657 1.00 76.12 107 ALA A O 1
ATOM 865 N N . ALA A 1 108 ? -4.356 14.531 -14.486 1.00 74.62 108 ALA A N 1
ATOM 866 C CA . ALA A 1 108 ? -5.110 14.642 -15.733 1.00 74.62 108 ALA A CA 1
ATOM 867 C C . ALA A 1 108 ? -6.624 14.471 -15.511 1.00 74.62 108 ALA A C 1
ATOM 869 O O . ALA A 1 108 ? -7.423 15.124 -16.183 1.00 74.62 108 ALA A O 1
ATOM 870 N N . LEU A 1 109 ? -7.028 13.624 -14.558 1.00 78.31 109 LEU A N 1
ATOM 871 C CA . LEU A 1 109 ? -8.434 13.443 -14.198 1.00 78.31 109 LEU A CA 1
ATOM 872 C C . LEU A 1 109 ? -9.014 14.665 -13.497 1.00 78.31 109 LEU A C 1
ATOM 874 O O . LEU A 1 109 ? -10.090 15.119 -13.883 1.00 78.31 109 LEU A O 1
ATOM 878 N N . THR A 1 110 ? -8.298 15.212 -12.513 1.00 78.88 110 THR A N 1
ATOM 879 C CA . THR A 1 110 ? -8.730 16.414 -11.792 1.00 78.88 110 THR A CA 1
ATOM 880 C C . THR A 1 110 ? -8.917 17.582 -12.755 1.00 78.88 110 THR A C 1
ATOM 882 O O . THR A 1 110 ? -9.957 18.235 -12.725 1.00 78.88 110 THR A O 1
ATOM 885 N N . ARG A 1 111 ? -7.978 17.782 -13.692 1.00 77.88 111 ARG A N 1
ATOM 886 C CA . ARG A 1 111 ? -8.099 18.815 -14.732 1.00 77.88 111 ARG A CA 1
ATOM 887 C C . ARG A 1 111 ? -9.321 18.604 -15.625 1.00 77.88 111 ARG A C 1
ATOM 889 O O . ARG A 1 111 ? -10.042 19.556 -15.890 1.00 77.88 111 ARG A O 1
ATOM 896 N N . ARG A 1 112 ? -9.577 17.367 -16.067 1.00 81.56 112 ARG A N 1
ATOM 897 C CA . ARG A 1 112 ? -10.747 17.055 -16.902 1.00 81.56 112 ARG A CA 1
ATOM 898 C C . ARG A 1 112 ? -12.066 17.293 -16.167 1.00 81.56 112 ARG A C 1
ATOM 900 O O . ARG A 1 112 ? -13.023 17.723 -16.792 1.00 81.56 112 ARG A O 1
ATOM 907 N N . ARG A 1 113 ? -12.117 17.028 -14.859 1.00 83.00 113 ARG A N 1
ATOM 908 C CA . ARG A 1 113 ? -13.304 17.277 -14.028 1.00 83.00 113 ARG A CA 1
ATOM 909 C C . ARG A 1 113 ? -13.535 18.766 -13.750 1.00 83.00 113 ARG A C 1
ATOM 911 O O . ARG A 1 113 ? -14.679 19.165 -13.593 1.00 83.00 113 ARG A O 1
ATOM 918 N N . ALA A 1 114 ? -12.467 19.557 -13.668 1.00 77.88 114 ALA A N 1
ATOM 919 C CA . ALA A 1 114 ? -12.532 21.001 -13.443 1.00 77.88 114 ALA A CA 1
ATOM 920 C C . ALA A 1 114 ? -12.787 21.816 -14.725 1.00 77.88 114 ALA A C 1
ATOM 922 O O . ALA A 1 114 ? -13.040 23.015 -14.638 1.00 77.88 114 ALA A O 1
ATOM 923 N N . ALA A 1 115 ? -12.699 21.197 -15.906 1.00 72.25 115 ALA A N 1
ATOM 924 C CA . ALA A 1 115 ? -13.020 21.871 -17.155 1.00 72.25 115 ALA A CA 1
ATOM 925 C C . ALA A 1 115 ? -14.523 22.217 -17.187 1.00 72.25 115 ALA A C 1
ATOM 927 O O . ALA A 1 115 ? -15.343 21.340 -16.898 1.00 72.25 115 ALA A O 1
ATOM 928 N N . PRO A 1 116 ? -14.900 23.464 -17.526 1.00 67.88 116 PRO A N 1
ATOM 929 C CA . PRO A 1 116 ? -16.303 23.817 -17.704 1.00 67.88 116 PRO A CA 1
ATOM 930 C C . PRO A 1 116 ? -16.916 22.956 -18.817 1.00 67.88 116 PRO A C 1
ATOM 932 O O . PRO A 1 116 ? -16.240 22.629 -19.797 1.00 67.88 116 PRO A O 1
ATOM 935 N N . ALA A 1 117 ? -18.181 22.560 -18.654 1.00 65.94 117 ALA A N 1
ATOM 936 C CA . ALA A 1 117 ? -18.895 21.816 -19.687 1.00 65.94 117 ALA A CA 1
ATOM 937 C C . ALA A 1 117 ? -18.947 22.646 -20.986 1.00 65.94 117 ALA A C 1
ATOM 939 O O . ALA A 1 117 ? -19.125 23.864 -20.901 1.00 65.94 117 ALA A O 1
ATOM 940 N N . PRO A 1 118 ? -18.778 22.028 -22.172 1.00 68.19 118 PRO A N 1
ATOM 941 C CA . PRO A 1 118 ? -18.997 22.738 -23.425 1.00 68.19 118 PRO A CA 1
ATOM 942 C C . PRO A 1 118 ? -20.462 23.188 -23.476 1.00 68.19 118 PRO A C 1
ATOM 944 O O . PRO A 1 118 ? -21.358 22.380 -23.220 1.00 68.19 118 PRO A O 1
ATOM 947 N N . GLY A 1 119 ? -20.658 24.489 -23.704 1.00 62.75 119 GLY A N 1
ATOM 948 C CA . GLY A 1 119 ? -21.972 25.124 -23.829 1.00 62.75 119 GLY A CA 1
ATOM 949 C C . GLY A 1 119 ? -22.688 24.777 -25.122 1.00 62.75 119 GLY A C 1
ATOM 950 O O . GLY A 1 119 ? -22.013 24.309 -26.068 1.00 62.75 119 GLY A O 1
#

Sequence (119 aa):
MLEPLALF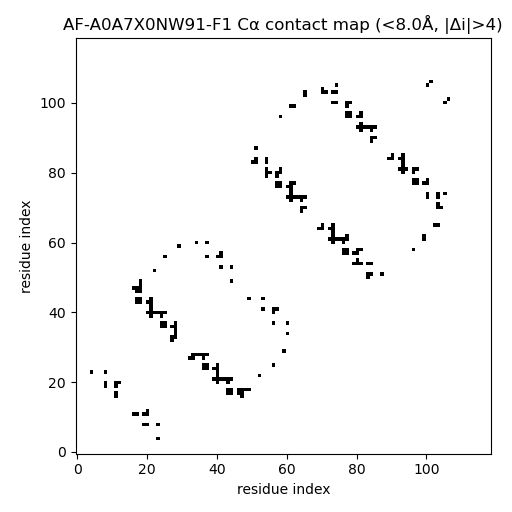QRWTELSGAAWAGALAARCHALIHDSEERFTRALDLHKLAEQPYEQARTHLAYGEWLRRRRRKAEARPHLRHAQEAFERLGGRPWADRAAAELSAAGEAALTRRRAAPAPG

pLDDT: mean 87.62, std 13.94, range [46.62, 98.69]

Organism: NCBI:txid46180

Mean predicted aligned error: 7.89 Å